Protein AF-A0A8R1IQZ4-F1 (afdb_monomer_lite)

Sequence (170 aa):
MNMRMVILDELLSREMDSSSDGSSARVNSLKQVIKRNKQEMADDAPSSLDLMRRIFQAEMSREIHQIMERHTRTTLMPAIENLRRNGHVVDEVVLNGLYCNILEAAKKPYLKEPEPVLPVNGNGFIDINSQEAENNLKRGYESDESDVSVISHSSDAKRRRGRPRKDEEA

Foldseek 3Di:
DPVVLVVLVVVLVVVCVVDPVCDDPVNVVSVVVSVVCVVPDDPDPVRVVVVVCVVCVVVVVVVLVVVLVVCCVPPVVVVVVVCVVVVHDDDPVNSVVVSVVVVVVVCVVVPDDPDPPDPPDPPPDDPPPPPPPPVPPDDDDDDDDDDDDDDDDDDDDDDDDDDDDDDDDD

Secondary structure (DSSP, 8-state):
--HHHHHHHHHHHHHHHT-TTS--HHHHHHHHHHHHHHHHS-SSHHHHHHHHHHHHHHHHHHHHHHHHHHHIIIIIHHHHHHHHHTT----HHHHHHHHHHHHHHTTGGGSPPPP------TT----TTSSSSSS-SS-------------------------PPPPPP-

Radius of gyration: 33.27 Å; chains: 1; bounding box: 64×72×80 Å

InterPro domains:
  IPR026064 Terminal deoxynucleotidyltransferase-interacting factor 1 [PTHR23399] (8-168)
  IPR041384 DNTTIP1, dimerisation domain [PF18192] (47-111)

Organism: Caenorhabditis japonica (NCBI:txid281687)

Structure (mmCIF, N/CA/C/O backbone):
data_AF-A0A8R1IQZ4-F1
#
_entry.id   AF-A0A8R1IQZ4-F1
#
loop_
_atom_site.group_PDB
_atom_site.id
_atom_site.type_symbol
_atom_site.label_atom_id
_atom_site.label_alt_id
_atom_site.label_comp_id
_atom_site.label_asym_id
_atom_site.label_entity_id
_atom_site.label_seq_id
_atom_site.pdbx_PDB_ins_code
_atom_site.Cartn_x
_atom_site.Cartn_y
_atom_site.Cartn_z
_atom_site.occupancy
_atom_site.B_iso_or_equiv
_atom_site.auth_seq_id
_atom_site.auth_comp_id
_atom_site.auth_asym_id
_atom_site.auth_atom_id
_atom_site.pdbx_PDB_model_num
ATOM 1 N N . MET A 1 1 ? 6.114 -2.560 -26.899 1.00 61.28 1 MET A N 1
ATOM 2 C CA . MET A 1 1 ? 7.221 -3.095 -27.724 1.00 61.28 1 MET A CA 1
ATOM 3 C C . MET A 1 1 ? 8.434 -2.197 -27.524 1.00 61.28 1 MET A C 1
ATOM 5 O O . MET A 1 1 ? 8.296 -0.985 -27.638 1.00 61.28 1 MET A O 1
ATOM 9 N N . ASN A 1 2 ? 9.583 -2.751 -27.135 1.00 75.62 2 ASN A N 1
ATOM 10 C CA . ASN A 1 2 ? 10.784 -1.967 -26.840 1.00 75.62 2 ASN A CA 1
ATOM 11 C C . ASN A 1 2 ? 11.520 -1.626 -28.148 1.00 75.62 2 ASN A C 1
ATOM 13 O O . ASN A 1 2 ? 12.293 -2.439 -28.649 1.00 75.62 2 ASN A O 1
ATOM 17 N N . MET A 1 3 ? 11.267 -0.436 -28.706 1.00 81.75 3 MET A N 1
ATOM 18 C CA . MET A 1 3 ? 11.807 -0.008 -30.009 1.00 81.75 3 MET A CA 1
ATOM 19 C C . MET A 1 3 ? 13.334 -0.088 -30.090 1.00 81.75 3 MET A C 1
ATOM 21 O O . MET A 1 3 ? 13.885 -0.397 -31.142 1.00 81.75 3 MET A O 1
ATOM 25 N N . ARG A 1 4 ? 14.034 0.118 -28.970 1.00 83.00 4 ARG A N 1
ATOM 26 C CA . ARG A 1 4 ? 15.491 -0.024 -28.910 1.00 83.00 4 ARG A CA 1
ATOM 27 C C . ARG A 1 4 ? 15.934 -1.457 -29.207 1.00 83.00 4 ARG A C 1
ATOM 29 O O . ARG A 1 4 ? 16.914 -1.647 -29.917 1.00 83.00 4 ARG A O 1
ATOM 36 N N . MET A 1 5 ? 15.218 -2.449 -28.678 1.00 87.25 5 MET A N 1
ATOM 37 C CA . MET A 1 5 ? 15.515 -3.860 -28.938 1.00 87.25 5 MET A CA 1
ATOM 38 C C . MET A 1 5 ? 15.227 -4.239 -30.385 1.00 87.25 5 MET A C 1
ATOM 40 O O . MET A 1 5 ? 16.037 -4.933 -30.984 1.00 87.25 5 MET A O 1
ATOM 44 N N . VAL A 1 6 ? 14.144 -3.706 -30.959 1.00 87.81 6 VAL A N 1
ATOM 45 C CA . VAL A 1 6 ? 13.811 -3.898 -32.380 1.00 87.81 6 VAL A CA 1
ATOM 46 C C . VAL A 1 6 ? 14.947 -3.397 -33.272 1.00 87.81 6 VAL A C 1
ATOM 48 O O . VAL A 1 6 ? 15.446 -4.143 -34.105 1.00 87.81 6 VAL A O 1
ATOM 51 N N . ILE A 1 7 ? 15.434 -2.176 -33.029 1.00 90.62 7 ILE A N 1
ATOM 52 C CA . ILE A 1 7 ? 16.540 -1.589 -33.799 1.00 90.62 7 ILE A CA 1
ATOM 53 C C . ILE A 1 7 ? 17.830 -2.411 -33.647 1.00 90.62 7 ILE A C 1
ATOM 55 O O . ILE A 1 7 ? 18.552 -2.620 -34.619 1.00 90.62 7 ILE A O 1
ATOM 59 N N . LEU A 1 8 ? 18.148 -2.883 -32.437 1.00 89.50 8 LEU A N 1
ATOM 60 C CA . LEU A 1 8 ? 19.353 -3.685 -32.210 1.00 89.50 8 LEU A CA 1
ATOM 61 C C . LEU A 1 8 ? 19.273 -5.058 -32.894 1.00 89.50 8 LEU A C 1
ATOM 63 O O . LEU A 1 8 ? 20.261 -5.486 -33.490 1.00 89.50 8 LEU A O 1
ATOM 67 N N . ASP A 1 9 ? 18.117 -5.723 -32.842 1.00 89.56 9 ASP A N 1
ATOM 68 C CA . ASP A 1 9 ? 17.895 -7.012 -33.504 1.00 89.56 9 ASP A CA 1
ATOM 69 C C . ASP A 1 9 ? 17.907 -6.863 -35.045 1.00 89.56 9 ASP A C 1
ATOM 71 O O . ASP A 1 9 ? 18.473 -7.711 -35.741 1.00 89.56 9 ASP A O 1
ATOM 75 N N . GLU A 1 10 ? 17.389 -5.756 -35.594 1.00 92.06 10 GLU A N 1
ATOM 76 C CA . GLU A 1 10 ? 17.494 -5.422 -37.026 1.00 92.06 10 GLU A CA 1
ATOM 77 C C . GLU A 1 10 ? 18.945 -5.179 -37.468 1.00 92.06 10 GLU A C 1
ATOM 79 O O . GLU A 1 10 ? 19.379 -5.689 -38.504 1.00 92.06 10 GLU A O 1
ATOM 84 N N . LEU A 1 11 ? 19.719 -4.423 -36.681 1.00 91.12 11 LEU A N 1
ATOM 85 C CA . LEU A 1 11 ? 21.140 -4.180 -36.953 1.00 91.12 11 LEU A CA 1
ATOM 86 C C . LEU A 1 11 ? 21.959 -5.471 -36.881 1.00 91.12 11 LEU A C 1
ATOM 88 O O . LEU A 1 11 ? 22.841 -5.679 -37.712 1.00 91.12 11 LEU A O 1
ATOM 92 N N . LEU A 1 12 ? 21.659 -6.346 -35.917 1.00 90.69 12 LEU A N 1
ATOM 93 C CA . LEU A 1 12 ? 22.302 -7.652 -35.808 1.00 90.69 12 LEU A CA 1
ATOM 94 C C . LEU A 1 12 ? 21.981 -8.534 -37.020 1.00 90.69 12 LEU A C 1
ATOM 96 O O . LEU A 1 12 ? 22.889 -9.165 -37.554 1.00 90.69 12 LEU A O 1
ATOM 100 N N . SER A 1 13 ? 20.721 -8.557 -37.460 1.00 89.25 13 SER A N 1
ATOM 101 C CA . SER A 1 13 ? 20.289 -9.339 -38.626 1.00 89.25 13 SER A CA 1
ATOM 102 C C . SER A 1 13 ? 21.018 -8.885 -39.893 1.00 89.25 13 SER A C 1
ATOM 104 O O . SER A 1 13 ? 21.671 -9.693 -40.547 1.00 89.25 13 SER A O 1
ATOM 106 N N . ARG A 1 14 ? 21.041 -7.570 -40.152 1.00 89.06 14 ARG A N 1
ATOM 107 C CA . ARG A 1 14 ? 21.775 -6.983 -41.286 1.00 89.06 14 ARG A CA 1
ATOM 108 C C . ARG A 1 14 ? 23.265 -7.321 -41.281 1.00 89.06 14 ARG A C 1
ATOM 110 O O . ARG A 1 14 ? 23.829 -7.604 -42.330 1.00 89.06 14 ARG A O 1
ATOM 117 N N . GLU A 1 15 ? 23.906 -7.268 -40.116 1.00 86.75 15 GLU A N 1
ATOM 118 C CA . GLU A 1 15 ? 25.346 -7.514 -40.001 1.00 86.75 15 GLU A CA 1
ATOM 119 C C . GLU A 1 15 ? 25.703 -9.007 -40.140 1.00 86.75 15 GLU A C 1
ATOM 121 O O . GLU A 1 15 ? 26.793 -9.348 -40.608 1.00 86.75 15 GLU A O 1
ATOM 126 N N . MET A 1 16 ? 24.794 -9.909 -39.748 1.00 85.25 16 MET A N 1
ATOM 127 C CA . MET A 1 16 ? 24.940 -11.347 -39.990 1.00 85.25 16 MET A CA 1
ATOM 128 C C . MET A 1 16 ? 24.781 -11.682 -41.475 1.00 85.25 16 MET A C 1
ATOM 130 O O . MET A 1 16 ? 25.590 -12.448 -41.989 1.00 85.25 16 MET A O 1
ATOM 134 N N . ASP A 1 17 ? 23.831 -11.053 -42.171 1.00 83.50 17 ASP A N 1
ATOM 135 C CA . ASP A 1 17 ? 23.630 -11.244 -43.615 1.00 83.50 17 ASP A CA 1
ATOM 136 C C . ASP A 1 17 ? 24.831 -10.749 -44.442 1.00 83.50 17 ASP A C 1
ATOM 138 O O . ASP A 1 17 ? 25.144 -11.304 -45.495 1.00 83.50 17 ASP A O 1
ATOM 142 N N . SER A 1 18 ? 25.543 -9.723 -43.960 1.00 78.62 18 SER A N 1
ATOM 143 C CA . SER A 1 18 ? 26.754 -9.202 -44.607 1.00 78.62 18 SER A CA 1
ATOM 144 C C . SER A 1 18 ? 28.045 -9.950 -44.249 1.00 78.62 18 SER A C 1
ATOM 146 O O . SER A 1 18 ? 29.085 -9.682 -44.850 1.00 78.62 18 SER A O 1
ATOM 148 N N . SER A 1 19 ? 28.021 -10.858 -43.267 1.00 73.94 19 SER A N 1
ATOM 149 C CA . SER A 1 19 ? 29.211 -11.567 -42.772 1.00 73.94 19 SER A CA 1
ATOM 150 C C . SER A 1 19 ? 29.166 -13.046 -43.172 1.00 73.94 19 SER A C 1
ATOM 152 O O . SER A 1 19 ? 28.420 -13.806 -42.564 1.00 73.94 19 SER A O 1
ATOM 154 N N . SER A 1 20 ? 30.001 -13.496 -44.122 1.00 65.62 20 SER A N 1
ATOM 155 C CA . SER A 1 20 ? 29.927 -14.880 -44.646 1.00 65.62 20 SER A CA 1
ATOM 156 C C . SER A 1 20 ? 30.152 -15.980 -43.601 1.00 65.62 20 SER A C 1
ATOM 158 O O . SER A 1 20 ? 29.632 -17.077 -43.769 1.00 65.62 20 SER A O 1
ATOM 160 N N . ASP A 1 21 ? 30.878 -15.680 -42.517 1.00 65.81 21 ASP A N 1
ATOM 161 C CA . ASP A 1 21 ? 31.207 -16.644 -41.454 1.00 65.81 21 ASP A CA 1
ATOM 162 C C . ASP A 1 21 ? 30.453 -16.390 -40.135 1.00 65.81 21 ASP A C 1
ATOM 164 O O . ASP A 1 21 ? 30.723 -17.040 -39.124 1.00 65.81 21 ASP A O 1
ATOM 168 N N . GLY A 1 22 ? 29.548 -15.401 -40.075 1.00 61.78 22 GLY A N 1
ATOM 169 C CA . GLY A 1 22 ? 28.787 -15.069 -38.856 1.00 61.78 22 GLY A CA 1
ATOM 170 C C . GLY A 1 22 ? 29.630 -14.649 -37.632 1.00 61.78 22 GLY A C 1
ATOM 171 O O . GLY A 1 22 ? 29.082 -14.412 -36.552 1.00 61.78 22 GLY A O 1
ATOM 172 N N . SER A 1 23 ? 30.953 -14.530 -37.796 1.00 65.06 23 SER A N 1
ATOM 173 C CA . SER A 1 23 ? 31.951 -14.277 -36.750 1.00 65.06 23 SER A CA 1
ATOM 174 C C . SER A 1 23 ? 32.689 -12.951 -36.977 1.00 65.06 23 SER A C 1
ATOM 176 O O . SER A 1 23 ? 33.913 -12.861 -36.884 1.00 65.06 23 SER A O 1
ATOM 178 N N . SER A 1 24 ? 31.936 -11.891 -37.273 1.00 82.81 24 SER A N 1
ATOM 179 C CA . SER A 1 24 ? 32.463 -10.524 -37.254 1.00 82.81 24 SER A CA 1
ATOM 180 C C . SER A 1 24 ? 32.557 -10.020 -35.810 1.00 82.81 24 SER A C 1
ATOM 182 O O . SER A 1 24 ? 31.650 -10.230 -34.997 1.00 82.81 24 SER A O 1
ATOM 184 N N . ALA A 1 25 ? 33.630 -9.291 -35.485 1.00 85.25 25 ALA A N 1
ATOM 185 C CA . ALA A 1 25 ? 33.765 -8.596 -34.201 1.00 85.25 25 ALA A CA 1
ATOM 186 C C . ALA A 1 25 ? 32.549 -7.693 -33.910 1.00 85.25 25 ALA A C 1
ATOM 188 O O . ALA A 1 25 ? 32.134 -7.543 -32.760 1.00 85.25 25 ALA A O 1
ATOM 189 N N . ARG A 1 26 ? 31.925 -7.152 -34.965 1.00 84.94 26 ARG A N 1
ATOM 190 C CA . ARG A 1 26 ? 30.720 -6.325 -34.885 1.00 84.94 26 ARG A CA 1
ATOM 191 C C . ARG A 1 26 ? 29.476 -7.132 -34.515 1.00 84.94 26 ARG A C 1
ATOM 193 O O . ARG A 1 26 ? 28.734 -6.706 -33.635 1.00 84.94 26 ARG A O 1
ATOM 200 N N . VAL A 1 27 ? 29.303 -8.323 -35.095 1.00 89.12 27 VAL A N 1
ATOM 201 C CA . VAL A 1 27 ? 28.230 -9.273 -34.735 1.00 89.12 27 VAL A CA 1
ATOM 202 C C . VAL A 1 27 ? 28.357 -9.692 -33.270 1.00 89.12 27 VAL A C 1
ATOM 204 O O . VAL A 1 27 ? 27.371 -9.681 -32.535 1.00 89.12 27 VAL A O 1
ATOM 207 N N . ASN A 1 28 ? 29.570 -10.009 -32.812 1.00 89.19 28 ASN A N 1
ATOM 208 C CA . ASN A 1 28 ? 29.807 -10.401 -31.420 1.00 89.19 28 ASN A CA 1
ATOM 209 C C . ASN A 1 28 ? 29.554 -9.247 -30.437 1.00 89.19 28 ASN A C 1
ATOM 211 O O . ASN A 1 28 ? 28.916 -9.454 -29.404 1.00 89.19 28 ASN A O 1
ATOM 215 N N . SER A 1 29 ? 29.969 -8.026 -30.789 1.00 89.38 29 SER A N 1
ATOM 216 C CA . SER A 1 29 ? 29.668 -6.815 -30.015 1.00 89.38 29 SER A CA 1
ATOM 217 C C . SER A 1 29 ? 28.157 -6.557 -29.923 1.00 89.38 29 SER A C 1
ATOM 219 O O . SER A 1 29 ? 27.624 -6.382 -28.827 1.00 89.38 29 SER A O 1
ATOM 221 N N . LEU A 1 30 ? 27.430 -6.640 -31.044 1.00 90.81 30 LEU A N 1
ATOM 222 C CA . LEU A 1 30 ? 25.972 -6.478 -31.075 1.00 90.81 30 LEU A CA 1
ATOM 223 C C . LEU A 1 30 ? 25.255 -7.548 -30.242 1.00 90.81 30 LEU A C 1
ATOM 225 O O . LEU A 1 30 ? 24.401 -7.204 -29.426 1.00 90.81 30 LEU A O 1
ATOM 229 N N . LYS A 1 31 ? 25.648 -8.826 -30.357 1.00 89.50 31 LYS A N 1
ATOM 230 C CA . LYS A 1 31 ? 25.121 -9.918 -29.516 1.00 89.50 31 LYS A CA 1
ATOM 231 C C . LYS A 1 31 ? 25.321 -9.632 -28.028 1.00 89.50 31 LYS A C 1
ATOM 233 O O . LYS A 1 31 ? 24.407 -9.851 -27.233 1.00 89.50 31 LYS A O 1
ATOM 238 N N . GLN A 1 32 ? 26.492 -9.124 -27.642 1.00 90.25 32 GLN A N 1
ATOM 239 C CA . GLN A 1 32 ? 26.786 -8.778 -26.253 1.00 90.25 32 GLN A CA 1
ATOM 240 C C . GLN A 1 32 ? 25.941 -7.593 -25.763 1.00 90.25 32 GLN A C 1
ATOM 242 O O . GLN A 1 32 ? 25.384 -7.659 -24.667 1.00 90.25 32 GLN A O 1
ATOM 247 N N . VAL A 1 33 ? 25.793 -6.540 -26.574 1.00 89.62 33 VAL A N 1
ATOM 248 C CA . VAL A 1 33 ? 24.956 -5.372 -26.254 1.00 89.62 33 VAL A CA 1
ATOM 249 C C . VAL A 1 33 ? 23.487 -5.771 -26.119 1.00 89.62 33 VAL A C 1
ATOM 251 O O . VAL A 1 33 ? 22.846 -5.387 -25.143 1.00 89.62 33 VAL A O 1
ATOM 254 N N . ILE A 1 34 ? 22.960 -6.582 -27.037 1.00 86.81 34 ILE A N 1
ATOM 255 C CA . ILE A 1 34 ? 21.591 -7.118 -26.990 1.00 86.81 34 ILE A CA 1
ATOM 256 C C . ILE A 1 34 ? 21.387 -7.958 -25.733 1.00 86.81 34 ILE A C 1
ATOM 258 O O . ILE A 1 34 ? 20.425 -7.737 -25.002 1.00 86.81 34 ILE A O 1
ATOM 262 N N . LYS A 1 35 ? 22.310 -8.884 -25.438 1.00 86.50 35 LYS A N 1
ATOM 263 C CA . LYS A 1 35 ? 22.248 -9.721 -24.233 1.00 86.50 35 LYS A CA 1
ATOM 264 C C . LYS A 1 35 ? 22.224 -8.870 -22.964 1.00 86.50 35 LYS A C 1
ATOM 266 O O . LYS A 1 35 ? 21.406 -9.121 -22.087 1.00 86.50 35 LYS A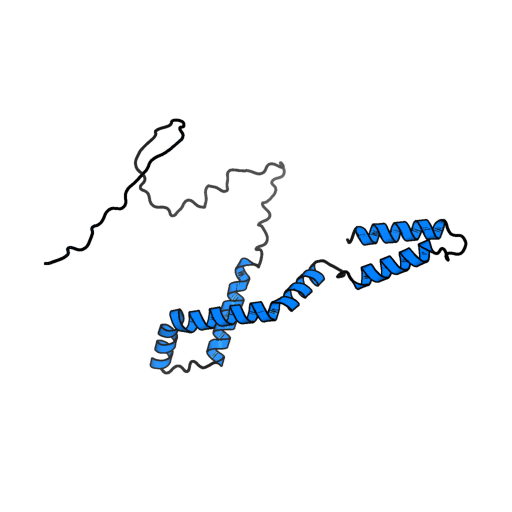 O 1
ATOM 271 N N . ARG A 1 36 ? 23.080 -7.848 -22.889 1.00 85.75 36 ARG A N 1
ATOM 272 C CA . ARG A 1 36 ? 23.135 -6.927 -21.751 1.00 85.75 36 ARG A CA 1
ATOM 273 C C . ARG A 1 36 ? 21.842 -6.122 -21.608 1.00 85.75 36 ARG A C 1
ATOM 275 O O . ARG A 1 36 ? 21.289 -6.064 -20.521 1.00 85.75 36 ARG A O 1
ATOM 282 N N . ASN A 1 37 ? 21.314 -5.576 -22.703 1.00 82.56 37 ASN A N 1
ATOM 283 C CA . ASN A 1 37 ? 20.057 -4.820 -22.678 1.00 82.56 37 ASN A CA 1
ATOM 284 C C . ASN A 1 37 ? 18.858 -5.700 -22.295 1.00 82.56 37 ASN A C 1
ATOM 286 O O . ASN A 1 37 ? 18.005 -5.245 -21.545 1.00 82.56 37 ASN A O 1
ATOM 290 N N . LYS A 1 38 ? 18.820 -6.967 -22.731 1.00 79.19 38 LYS A N 1
ATOM 291 C CA . LYS A 1 38 ? 17.799 -7.938 -22.293 1.00 79.19 38 LYS A CA 1
ATOM 292 C C . LYS A 1 38 ? 17.893 -8.278 -20.801 1.00 79.19 38 LYS A C 1
ATOM 294 O O . LYS A 1 38 ? 16.893 -8.649 -20.215 1.00 79.19 38 LYS A O 1
ATOM 299 N N . GLN A 1 39 ? 19.077 -8.186 -20.196 1.00 72.94 39 GLN A N 1
ATOM 300 C CA . GLN A 1 39 ? 19.276 -8.465 -18.768 1.00 72.94 39 GLN A CA 1
ATOM 301 C C . GLN A 1 39 ? 19.042 -7.240 -17.875 1.00 72.94 39 GLN A C 1
ATOM 303 O O . GLN A 1 39 ? 18.653 -7.393 -16.723 1.00 72.94 39 GLN A O 1
ATOM 308 N N . GLU A 1 40 ? 19.311 -6.036 -18.383 1.00 69.75 40 GLU A N 1
ATOM 309 C CA . GLU A 1 40 ? 19.215 -4.786 -17.616 1.00 69.75 40 GLU A CA 1
ATOM 310 C C . GLU A 1 40 ? 17.840 -4.108 -17.725 1.00 69.75 40 GLU A C 1
ATOM 312 O O . GLU A 1 40 ? 17.518 -3.247 -16.907 1.00 69.75 40 GLU A O 1
ATOM 317 N N . MET A 1 41 ? 17.023 -4.467 -18.718 1.00 68.69 41 MET A N 1
ATOM 318 C CA . MET A 1 41 ? 15.689 -3.896 -18.910 1.00 68.69 41 MET A CA 1
ATOM 319 C C . MET A 1 41 ? 14.611 -4.856 -18.404 1.00 68.69 41 MET A C 1
ATOM 321 O O . MET A 1 41 ? 14.661 -6.047 -18.682 1.00 68.69 41 MET A O 1
ATOM 325 N N . ALA A 1 42 ? 13.611 -4.328 -17.692 1.00 70.25 42 ALA A N 1
ATOM 326 C CA . ALA A 1 42 ? 12.394 -5.079 -17.398 1.00 70.25 42 ALA A CA 1
ATOM 327 C C . ALA A 1 42 ? 11.655 -5.419 -18.708 1.00 70.25 42 ALA A C 1
ATOM 329 O O . ALA A 1 42 ? 11.582 -4.579 -19.610 1.00 70.25 42 ALA A O 1
ATOM 330 N N . ASP A 1 43 ? 11.109 -6.634 -18.793 1.00 73.19 43 ASP A N 1
ATOM 331 C CA . ASP A 1 43 ? 10.504 -7.183 -20.017 1.00 73.19 43 ASP A CA 1
ATOM 332 C C . ASP A 1 43 ? 9.284 -6.381 -20.501 1.00 73.19 43 ASP A C 1
ATOM 334 O O . ASP A 1 43 ? 9.034 -6.264 -21.705 1.00 73.19 43 ASP A O 1
ATOM 338 N N . ASP A 1 44 ? 8.550 -5.768 -19.569 1.00 80.38 44 ASP A N 1
ATOM 339 C CA . ASP A 1 44 ? 7.429 -4.883 -19.853 1.00 80.38 44 ASP A CA 1
ATOM 340 C C . ASP A 1 44 ? 7.264 -3.760 -18.808 1.00 80.38 44 ASP A C 1
ATOM 342 O O . ASP A 1 44 ? 7.877 -3.744 -17.733 1.00 80.38 44 ASP A O 1
ATOM 346 N N . ALA A 1 45 ? 6.439 -2.767 -19.158 1.00 85.06 45 ALA A N 1
ATOM 347 C CA . ALA A 1 45 ? 6.163 -1.630 -18.284 1.00 85.06 45 ALA A CA 1
ATOM 348 C C . ALA A 1 45 ? 5.507 -2.051 -16.950 1.00 85.06 45 ALA A C 1
ATOM 350 O O . ALA A 1 45 ? 5.981 -1.580 -15.916 1.00 85.06 45 ALA A O 1
ATOM 351 N N . PRO A 1 46 ? 4.495 -2.946 -16.909 1.00 89.56 46 PRO A N 1
ATOM 352 C CA . PRO A 1 46 ? 3.921 -3.419 -15.647 1.00 89.56 46 PRO A CA 1
ATOM 353 C C . PRO A 1 46 ? 4.950 -4.031 -14.691 1.00 89.56 46 PRO A C 1
ATOM 355 O O . PRO A 1 46 ? 4.951 -3.694 -13.508 1.00 89.56 46 PRO A O 1
ATOM 358 N N . SER A 1 47 ? 5.862 -4.865 -15.193 1.00 86.81 47 SER A N 1
ATOM 359 C CA . SER A 1 47 ? 6.904 -5.503 -14.381 1.00 86.81 47 SER A CA 1
ATOM 360 C C . SER A 1 47 ? 7.905 -4.485 -13.843 1.00 86.81 47 SER A C 1
ATOM 362 O O . SER A 1 47 ? 8.314 -4.565 -12.685 1.00 86.81 47 SER A O 1
ATOM 364 N N . SER A 1 48 ? 8.267 -3.484 -14.653 1.00 88.56 48 SER A N 1
ATOM 365 C CA . SER A 1 48 ? 9.125 -2.379 -14.212 1.00 88.56 48 SER A CA 1
ATOM 366 C C . SER A 1 48 ? 8.471 -1.545 -13.102 1.00 88.56 48 SER A C 1
ATOM 368 O O . SER A 1 48 ? 9.108 -1.236 -12.092 1.00 88.56 48 SER A O 1
ATOM 370 N N . LEU A 1 49 ? 7.183 -1.220 -13.255 1.00 92.62 49 LEU A N 1
ATOM 371 C CA . LEU A 1 49 ? 6.421 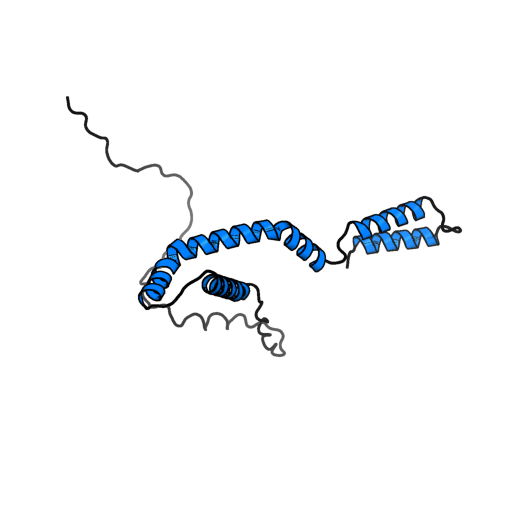-0.464 -12.260 1.00 92.62 49 LEU A CA 1
ATOM 372 C C . LEU A 1 49 ? 6.210 -1.268 -10.967 1.00 92.62 49 LEU A C 1
ATOM 374 O O . LEU A 1 49 ? 6.343 -0.709 -9.880 1.00 92.62 49 LEU A O 1
ATOM 378 N N . ASP A 1 50 ? 5.932 -2.574 -11.052 1.00 92.12 50 ASP A N 1
ATOM 379 C CA . ASP A 1 50 ? 5.805 -3.427 -9.864 1.00 92.12 50 ASP A CA 1
ATOM 380 C C . ASP A 1 50 ? 7.144 -3.581 -9.128 1.00 92.12 50 ASP A C 1
ATOM 382 O O . ASP A 1 50 ? 7.168 -3.579 -7.897 1.00 92.12 50 ASP A O 1
ATOM 386 N N . LEU A 1 51 ? 8.272 -3.632 -9.846 1.00 90.06 51 LEU A N 1
ATOM 387 C CA . LEU A 1 51 ? 9.593 -3.593 -9.217 1.00 90.06 51 LEU A CA 1
ATOM 388 C C . LEU A 1 51 ? 9.792 -2.294 -8.423 1.00 90.06 51 LEU A C 1
ATOM 390 O O . LEU A 1 51 ? 10.195 -2.353 -7.260 1.00 90.06 51 LEU A O 1
ATOM 394 N N . MET A 1 52 ? 9.455 -1.135 -9.002 1.00 93.44 52 MET A N 1
ATOM 395 C CA . MET A 1 52 ? 9.490 0.137 -8.269 1.00 93.44 52 MET A CA 1
ATOM 396 C C . MET A 1 52 ? 8.567 0.113 -7.048 1.00 93.44 52 MET A C 1
ATOM 398 O O . MET A 1 52 ? 8.998 0.486 -5.956 1.00 93.44 52 MET A O 1
ATOM 402 N N . ARG A 1 53 ? 7.334 -0.397 -7.189 1.00 95.75 53 ARG A N 1
ATOM 403 C CA . ARG A 1 53 ? 6.410 -0.565 -6.057 1.00 95.75 53 ARG A CA 1
ATOM 404 C C . ARG A 1 53 ? 7.061 -1.376 -4.936 1.00 95.75 53 ARG A C 1
ATOM 406 O O . ARG A 1 53 ? 6.988 -0.957 -3.788 1.00 95.75 53 ARG A O 1
ATOM 413 N N . ARG A 1 54 ? 7.716 -2.504 -5.245 1.00 95.38 54 ARG A N 1
ATOM 414 C CA . ARG A 1 54 ? 8.398 -3.355 -4.248 1.00 95.38 54 ARG A CA 1
ATOM 415 C C . ARG A 1 54 ? 9.538 -2.627 -3.535 1.00 95.38 54 ARG A C 1
ATOM 417 O O . ARG A 1 54 ? 9.649 -2.770 -2.321 1.00 95.38 54 ARG A O 1
ATOM 424 N N . ILE A 1 55 ? 10.345 -1.846 -4.259 1.00 95.69 55 ILE A N 1
ATOM 425 C CA . ILE A 1 55 ? 11.471 -1.078 -3.692 1.00 95.69 55 ILE A CA 1
ATOM 426 C C . ILE A 1 55 ? 10.974 -0.069 -2.649 1.00 95.69 55 ILE A C 1
ATOM 428 O O . ILE A 1 55 ? 11.513 -0.011 -1.545 1.00 95.69 55 ILE A O 1
ATOM 432 N N . PHE A 1 56 ? 9.912 0.676 -2.962 1.00 96.81 56 PHE A N 1
ATOM 433 C CA . PHE A 1 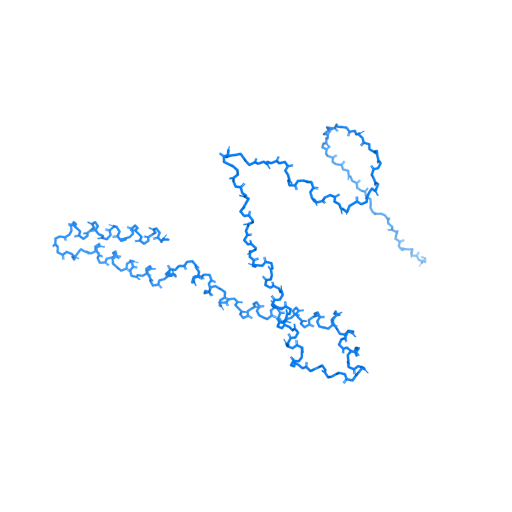56 ? 9.368 1.707 -2.070 1.00 96.81 56 PHE A CA 1
ATOM 434 C C . PHE A 1 56 ? 8.309 1.184 -1.083 1.00 96.81 56 PHE A C 1
ATOM 436 O O . PHE A 1 56 ? 7.858 1.923 -0.207 1.00 96.81 56 PHE A O 1
ATOM 443 N N . GLN A 1 57 ? 7.913 -0.093 -1.176 1.00 97.69 57 GLN A N 1
ATOM 444 C CA . GLN A 1 57 ? 6.817 -0.667 -0.387 1.00 97.69 57 GLN A CA 1
ATOM 445 C C . GLN A 1 57 ? 7.021 -0.490 1.119 1.00 97.69 57 GLN A C 1
ATOM 447 O O . GLN A 1 57 ? 6.082 -0.134 1.824 1.00 97.69 57 GLN A O 1
ATOM 452 N N . ALA A 1 58 ? 8.236 -0.730 1.617 1.00 97.12 58 ALA A N 1
ATOM 453 C CA . ALA A 1 58 ? 8.525 -0.662 3.048 1.00 97.12 58 ALA A CA 1
ATOM 454 C C . ALA A 1 58 ? 8.387 0.763 3.609 1.00 97.12 58 ALA A C 1
ATOM 456 O O . ALA A 1 58 ? 7.960 0.938 4.747 1.00 97.12 58 ALA A O 1
ATOM 457 N N . GLU A 1 59 ? 8.748 1.775 2.820 1.00 98.12 59 GLU A N 1
ATOM 458 C CA . GLU A 1 59 ? 8.610 3.183 3.189 1.00 98.12 59 GLU A CA 1
ATOM 459 C C . GLU A 1 59 ? 7.144 3.609 3.188 1.00 98.12 59 GLU A C 1
ATOM 461 O O . GLU A 1 59 ? 6.641 4.041 4.225 1.00 98.12 59 GLU A O 1
ATOM 466 N N . MET A 1 60 ? 6.426 3.338 2.093 1.00 98.06 60 MET A N 1
ATOM 467 C CA . MET A 1 60 ? 4.990 3.619 1.994 1.00 98.06 60 MET A CA 1
ATOM 468 C C . MET A 1 60 ? 4.193 2.928 3.109 1.00 98.06 60 MET A C 1
ATOM 470 O O . MET A 1 60 ? 3.334 3.544 3.735 1.00 98.06 60 MET A O 1
ATOM 474 N N . SER A 1 61 ? 4.491 1.660 3.414 1.00 97.94 61 SER A N 1
ATOM 475 C CA . SER A 1 61 ? 3.823 0.927 4.494 1.00 97.94 61 SER A CA 1
ATOM 476 C C . SER A 1 61 ? 4.047 1.563 5.871 1.00 97.94 61 SER A C 1
ATOM 478 O O . SER A 1 61 ? 3.113 1.587 6.673 1.00 97.94 61 SER A O 1
ATOM 480 N N . ARG A 1 62 ? 5.239 2.113 6.152 1.00 98.44 62 ARG A N 1
ATOM 481 C CA . ARG A 1 62 ? 5.503 2.830 7.412 1.00 98.44 62 ARG A CA 1
ATOM 482 C C . ARG A 1 62 ? 4.702 4.124 7.507 1.00 98.44 62 ARG A C 1
ATOM 484 O O . ARG A 1 62 ? 4.100 4.379 8.546 1.00 98.44 62 ARG A O 1
ATOM 491 N N . GLU A 1 63 ? 4.670 4.918 6.443 1.00 98.44 63 GLU A N 1
ATOM 492 C CA . GLU A 1 63 ? 3.909 6.173 6.426 1.00 98.44 63 GLU A CA 1
ATOM 493 C C . GLU A 1 63 ? 2.408 5.930 6.589 1.00 98.44 63 GLU A C 1
ATOM 495 O O . GLU A 1 63 ? 1.756 6.572 7.414 1.00 98.44 63 GLU A O 1
ATOM 500 N N . ILE A 1 64 ? 1.865 4.949 5.860 1.00 98.38 64 ILE A N 1
ATOM 501 C CA . ILE A 1 64 ? 0.463 4.539 5.981 1.00 98.38 64 ILE A CA 1
ATOM 502 C C . ILE A 1 64 ? 0.153 4.127 7.424 1.00 98.38 64 ILE A C 1
ATOM 504 O O . ILE A 1 64 ? -0.859 4.558 7.976 1.00 98.38 64 ILE A O 1
ATOM 508 N N . HIS A 1 65 ? 1.026 3.342 8.060 1.00 97.56 65 HIS A N 1
ATOM 509 C CA . HIS A 1 65 ? 0.834 2.926 9.448 1.00 97.56 65 HIS A CA 1
ATOM 510 C C . HIS A 1 65 ? 0.789 4.124 10.410 1.00 97.56 65 HIS A C 1
ATOM 512 O O . HIS A 1 65 ? -0.154 4.245 11.189 1.00 97.56 65 HIS A O 1
ATOM 518 N N . GLN A 1 66 ? 1.729 5.068 10.292 1.00 98.31 66 GLN A N 1
ATOM 519 C CA . GLN A 1 66 ? 1.744 6.286 11.115 1.00 98.31 66 GLN A CA 1
ATOM 520 C C . GLN A 1 66 ? 0.484 7.144 10.924 1.00 98.31 66 GLN A C 1
ATOM 522 O O . GLN A 1 66 ? -0.024 7.746 11.874 1.00 98.31 66 GLN A O 1
ATOM 527 N N . ILE A 1 67 ? -0.039 7.216 9.696 1.00 98.25 67 ILE A N 1
ATOM 528 C CA . ILE A 1 67 ? -1.303 7.898 9.400 1.00 98.25 67 ILE A CA 1
ATOM 529 C C . ILE A 1 67 ? -2.462 7.213 10.132 1.00 98.25 67 ILE A C 1
ATOM 531 O O . ILE A 1 67 ? -3.246 7.906 10.788 1.00 98.25 67 ILE A O 1
ATOM 535 N N . MET A 1 68 ? -2.551 5.881 10.065 1.00 98.00 68 MET A N 1
ATOM 536 C CA . MET A 1 68 ? -3.591 5.119 10.763 1.00 98.00 68 MET A CA 1
ATOM 537 C C . MET A 1 68 ? -3.517 5.328 12.275 1.00 98.00 68 MET A C 1
ATOM 539 O O . MET A 1 68 ? -4.512 5.729 12.872 1.00 98.00 68 MET A O 1
ATOM 543 N N . GLU A 1 69 ? -2.344 5.155 12.892 1.00 97.44 69 GLU A N 1
ATOM 544 C CA . GLU A 1 69 ? -2.159 5.348 14.339 1.00 97.44 69 GLU A CA 1
ATOM 545 C C . GLU A 1 69 ? -2.584 6.747 14.795 1.00 97.44 69 GLU A C 1
ATOM 547 O O . GLU A 1 69 ? -3.283 6.911 15.804 1.00 97.44 69 GLU A O 1
ATOM 552 N N . ARG A 1 70 ? -2.206 7.775 14.024 1.00 98.31 70 ARG A N 1
ATOM 553 C CA . ARG A 1 70 ? -2.596 9.156 14.303 1.00 98.31 70 ARG A CA 1
ATOM 554 C C . ARG A 1 70 ? -4.114 9.302 14.314 1.00 98.31 70 ARG A C 1
ATOM 556 O O . ARG A 1 70 ? -4.644 9.812 15.299 1.00 98.31 70 ARG A O 1
ATOM 563 N N . HIS A 1 71 ? -4.805 8.850 13.266 1.00 98.25 71 HIS A N 1
ATOM 564 C CA . HIS A 1 71 ? -6.266 8.955 13.179 1.00 98.25 71 HIS A CA 1
ATOM 565 C C . HIS A 1 71 ? -6.985 8.091 14.215 1.00 98.25 71 HIS A C 1
ATOM 567 O O . HIS A 1 71 ? -8.001 8.525 14.764 1.00 98.25 71 HIS A O 1
ATOM 573 N N . THR A 1 72 ? -6.435 6.931 14.571 1.00 97.62 72 THR A N 1
ATOM 574 C CA . THR A 1 72 ? -6.936 6.130 15.690 1.00 97.62 72 THR A CA 1
ATOM 575 C C . THR A 1 72 ? -6.924 6.942 16.978 1.00 97.62 72 THR A C 1
ATOM 577 O O . THR A 1 72 ? -7.945 7.032 17.659 1.00 97.62 72 THR A O 1
ATOM 580 N N . ARG A 1 73 ? -5.805 7.606 17.289 1.00 97.38 73 ARG A N 1
ATOM 581 C CA . ARG A 1 73 ? -5.660 8.392 18.520 1.00 97.38 73 ARG A CA 1
ATOM 582 C C . ARG A 1 73 ? -6.502 9.667 18.530 1.00 97.38 73 ARG A C 1
ATOM 584 O O . ARG A 1 73 ? -7.052 10.010 19.571 1.00 97.38 73 ARG A O 1
ATOM 591 N N . THR A 1 74 ? -6.563 10.396 17.418 1.00 97.44 74 THR A N 1
ATOM 592 C CA . THR A 1 74 ? -7.153 11.746 17.399 1.00 97.44 74 THR A CA 1
ATOM 593 C C . THR A 1 74 ? -8.602 11.782 16.935 1.00 97.44 74 THR A C 1
ATOM 595 O O . THR A 1 74 ? -9.339 12.670 17.353 1.00 97.44 74 THR A O 1
ATOM 598 N N . THR A 1 75 ? -9.021 10.851 16.080 1.00 97.69 75 THR A N 1
ATOM 599 C CA . THR A 1 75 ? -10.347 10.870 15.446 1.00 97.69 75 THR A CA 1
ATOM 600 C C . THR A 1 75 ? -11.231 9.729 15.942 1.00 97.69 75 THR A C 1
ATOM 602 O O . THR A 1 75 ? -12.396 9.956 16.250 1.00 97.69 75 THR A O 1
ATOM 605 N N . LEU A 1 76 ? -10.693 8.509 16.050 1.00 97.19 76 LEU A N 1
ATOM 606 C CA . LEU A 1 76 ? -11.494 7.312 16.347 1.00 97.19 76 LEU A CA 1
ATOM 607 C C . LEU A 1 76 ? -11.574 6.982 17.844 1.00 97.19 76 LEU A C 1
ATOM 609 O O . LEU A 1 76 ? -12.514 6.310 18.271 1.00 97.19 76 LEU A O 1
ATOM 613 N N . MET A 1 77 ? -10.631 7.478 18.650 1.00 97.81 77 MET A N 1
ATOM 614 C CA . MET A 1 77 ? -10.539 7.183 20.084 1.00 97.81 77 MET A CA 1
ATOM 615 C C . MET A 1 77 ? -11.847 7.414 20.860 1.00 97.81 77 MET A C 1
ATOM 617 O O . MET A 1 77 ? -12.207 6.537 21.644 1.00 97.81 77 MET A O 1
ATOM 621 N N . PRO A 1 78 ? -12.614 8.506 20.646 1.00 97.94 78 PRO A N 1
ATOM 622 C CA . PRO A 1 78 ? -13.876 8.700 21.364 1.00 97.94 78 PRO A CA 1
ATOM 623 C C . PRO A 1 78 ? -14.900 7.588 21.098 1.00 97.94 78 PRO A C 1
ATOM 625 O O . PRO A 1 78 ? -15.595 7.154 22.015 1.00 97.94 78 PRO A O 1
ATOM 628 N N . ALA A 1 79 ? -14.978 7.094 19.858 1.00 98.00 79 ALA A N 1
ATOM 629 C CA . ALA A 1 79 ? -15.876 6.002 19.493 1.00 98.00 79 ALA A CA 1
ATOM 630 C C . ALA A 1 79 ? -15.393 4.658 20.062 1.00 98.00 79 ALA A C 1
ATOM 632 O O . ALA A 1 79 ? -16.196 3.890 20.588 1.00 98.00 79 ALA A O 1
ATOM 633 N N . ILE A 1 80 ? -14.080 4.403 20.022 1.00 97.56 80 ILE A N 1
ATOM 634 C CA . ILE A 1 80 ? -13.461 3.208 20.618 1.00 97.56 80 ILE A CA 1
ATOM 635 C C . ILE A 1 80 ? -13.718 3.159 22.130 1.00 97.56 80 ILE A C 1
ATOM 637 O O . ILE A 1 80 ? -14.088 2.119 22.670 1.00 97.56 80 ILE A O 1
ATOM 641 N N . GLU A 1 81 ? -13.563 4.288 22.815 1.00 97.81 81 GLU A N 1
ATOM 642 C CA . GLU A 1 81 ? -13.811 4.391 24.250 1.00 97.81 81 GLU A CA 1
ATOM 643 C C . GLU A 1 81 ? -15.295 4.189 24.586 1.00 97.81 81 GLU A C 1
ATOM 645 O O . GLU A 1 81 ? -15.628 3.511 25.556 1.00 97.81 81 GLU A O 1
ATOM 650 N N . ASN A 1 82 ? -16.205 4.698 23.751 1.00 98.19 82 ASN A N 1
ATOM 651 C CA . ASN A 1 82 ? -17.634 4.431 23.899 1.00 98.19 82 ASN A CA 1
ATOM 652 C C . ASN A 1 82 ? -17.949 2.927 23.774 1.00 98.19 82 ASN A C 1
ATOM 654 O O . ASN A 1 82 ? -18.675 2.376 24.598 1.00 98.19 82 ASN A O 1
ATOM 658 N N . LEU A 1 83 ? -17.356 2.231 22.799 1.00 98.06 83 LEU A N 1
ATOM 659 C CA . LEU A 1 83 ? -17.503 0.776 22.670 1.00 98.06 83 LEU A CA 1
ATOM 660 C C . LEU A 1 83 ? -17.039 0.048 23.940 1.00 98.06 83 LEU A C 1
ATOM 662 O O . LEU A 1 83 ? -17.769 -0.793 24.466 1.00 98.06 83 LEU A O 1
ATOM 666 N N . ARG A 1 84 ? -15.875 0.425 24.479 1.00 97.31 84 ARG A N 1
ATOM 667 C CA . ARG A 1 84 ? -15.326 -0.158 25.714 1.00 97.31 84 ARG A CA 1
ATOM 668 C C . ARG A 1 84 ? -16.225 0.071 26.925 1.00 97.31 84 ARG A C 1
ATOM 670 O O . ARG A 1 84 ? -16.462 -0.860 27.689 1.00 97.31 84 ARG A O 1
ATOM 677 N N . ARG A 1 85 ? -16.786 1.275 27.074 1.00 98.12 85 ARG A N 1
ATOM 678 C CA . ARG A 1 85 ? -17.741 1.599 28.152 1.00 98.12 85 ARG A CA 1
ATOM 679 C C . ARG A 1 85 ? -19.026 0.781 28.081 1.00 98.12 85 ARG A C 1
ATOM 681 O O . ARG A 1 85 ? -19.607 0.493 29.120 1.00 98.12 85 ARG A O 1
ATOM 688 N N . ASN A 1 86 ? -19.434 0.372 26.881 1.00 98.00 86 ASN A N 1
ATOM 689 C CA . ASN A 1 86 ? -20.576 -0.518 26.667 1.00 98.00 86 ASN A CA 1
ATOM 690 C C . ASN A 1 86 ? -20.210 -2.013 26.753 1.00 98.00 86 ASN A C 1
ATOM 692 O O . ASN A 1 86 ? -21.022 -2.865 26.405 1.00 98.00 86 ASN A O 1
ATOM 696 N N . GLY A 1 87 ? -19.003 -2.351 27.219 1.00 97.44 87 GLY A N 1
ATOM 697 C CA . GLY A 1 87 ? -18.572 -3.733 27.441 1.00 97.44 87 GLY A CA 1
ATOM 698 C C . GLY A 1 87 ? -18.007 -4.440 26.208 1.00 97.44 87 GLY A C 1
ATOM 699 O O . GLY A 1 87 ? -17.732 -5.637 26.274 1.00 97.44 87 GLY A O 1
ATOM 700 N N . HIS A 1 88 ? -17.800 -3.738 25.089 1.00 97.94 88 HIS A N 1
ATOM 701 C CA . HIS A 1 88 ? -17.153 -4.326 23.918 1.00 97.94 88 HIS A CA 1
ATOM 702 C C . HIS A 1 88 ? -15.630 -4.350 24.079 1.00 97.94 88 HIS A C 1
ATOM 704 O O . HIS A 1 88 ? -15.000 -3.345 24.418 1.00 97.94 88 HIS A O 1
ATOM 710 N N . VAL A 1 89 ? -15.020 -5.491 23.763 1.00 96.19 89 VAL A N 1
ATOM 711 C CA . VAL A 1 89 ? -13.563 -5.621 23.699 1.00 96.19 89 VAL A CA 1
ATOM 712 C C . VAL A 1 89 ? -13.085 -5.098 22.347 1.00 96.19 89 VAL A C 1
ATOM 714 O O . VAL A 1 89 ? -13.474 -5.610 21.302 1.00 96.19 89 VAL A O 1
ATOM 717 N N . VAL A 1 90 ? -12.243 -4.065 22.377 1.00 96.75 90 VAL A N 1
ATOM 718 C CA . VAL A 1 90 ? -11.568 -3.522 21.189 1.00 96.75 90 VAL A CA 1
ATOM 719 C C . VAL A 1 90 ? -10.073 -3.751 21.360 1.00 96.75 90 VAL A C 1
ATOM 721 O O . VAL A 1 90 ? -9.378 -2.931 21.977 1.00 96.75 90 VAL A O 1
ATOM 724 N N . ASP A 1 91 ? -9.627 -4.909 20.880 1.00 96.44 91 ASP A N 1
ATOM 725 C CA . ASP A 1 91 ? -8.239 -5.359 20.882 1.00 96.44 91 ASP A CA 1
ATOM 726 C C . ASP A 1 91 ? -7.537 -5.053 19.545 1.00 96.44 91 ASP A C 1
ATOM 728 O O . ASP A 1 91 ? -8.093 -4.415 18.644 1.00 96.44 91 ASP A O 1
ATOM 732 N N . GLU A 1 92 ? -6.280 -5.481 19.429 1.00 96.06 92 GLU A N 1
ATOM 733 C CA . GLU A 1 92 ? -5.470 -5.259 18.231 1.00 96.06 92 GLU A CA 1
ATOM 734 C C . GLU A 1 92 ? -6.050 -5.964 16.996 1.00 96.06 92 GLU A C 1
ATOM 736 O O . GLU A 1 92 ? -5.973 -5.428 15.895 1.00 96.06 92 GLU A O 1
ATOM 741 N N . VAL A 1 93 ? -6.692 -7.125 17.161 1.00 97.75 93 VAL A N 1
ATOM 742 C CA . VAL A 1 93 ? -7.295 -7.872 16.048 1.00 97.75 93 VAL A CA 1
ATOM 743 C C . VAL A 1 93 ? -8.461 -7.086 15.451 1.00 97.75 93 VAL A C 1
ATOM 745 O O . VAL A 1 93 ? -8.534 -6.923 14.231 1.00 97.75 93 VAL A O 1
ATOM 748 N N . VAL A 1 94 ? -9.337 -6.540 16.299 1.00 97.31 94 VAL A N 1
ATOM 749 C CA . VAL A 1 94 ? -10.460 -5.697 15.863 1.00 97.31 94 VAL A CA 1
ATOM 750 C C . VAL A 1 94 ? -9.956 -4.420 15.181 1.00 97.31 94 VAL A C 1
ATOM 752 O O . VAL A 1 94 ? -10.471 -4.040 14.126 1.00 97.31 94 VAL A O 1
ATOM 755 N N . LEU A 1 95 ? -8.924 -3.776 15.738 1.00 97.06 95 LEU A N 1
ATOM 756 C CA . LEU A 1 95 ? -8.316 -2.582 15.138 1.00 97.06 95 LEU A CA 1
ATOM 757 C C . LEU A 1 95 ? -7.649 -2.883 13.791 1.00 97.06 95 LEU A C 1
ATOM 759 O O . LEU A 1 95 ? -7.848 -2.137 12.834 1.00 97.06 95 LEU A O 1
ATOM 763 N N . ASN A 1 96 ? -6.927 -3.996 13.679 1.00 97.31 96 ASN A N 1
ATOM 764 C CA . ASN A 1 96 ? -6.322 -4.431 12.422 1.00 97.31 96 ASN A CA 1
ATOM 765 C C . ASN A 1 96 ? -7.392 -4.713 11.359 1.00 97.31 96 ASN A C 1
ATOM 767 O O . ASN A 1 96 ? -7.231 -4.303 10.209 1.00 97.31 96 ASN A O 1
ATOM 771 N N . GLY A 1 97 ? -8.520 -5.319 11.744 1.00 98.00 97 GLY A N 1
ATOM 772 C CA . GLY A 1 97 ? -9.676 -5.490 10.860 1.00 98.00 97 GLY A CA 1
ATOM 773 C C . GLY A 1 97 ? -10.232 -4.157 10.347 1.00 98.00 97 GLY A C 1
ATOM 774 O O . GLY A 1 97 ? -10.490 -4.005 9.152 1.00 98.00 97 GLY A O 1
ATOM 775 N N . LEU A 1 98 ? -10.349 -3.154 11.223 1.00 97.00 98 LEU A N 1
ATOM 776 C CA . LEU A 1 98 ? -10.736 -1.798 10.828 1.00 97.00 98 LEU A CA 1
ATOM 777 C C . LEU A 1 98 ? -9.730 -1.183 9.842 1.00 97.00 98 LEU A C 1
ATOM 779 O O . LEU A 1 98 ? -10.144 -0.624 8.827 1.00 97.00 98 LEU A O 1
ATOM 783 N N . TYR A 1 99 ? -8.426 -1.310 10.097 1.00 98.00 99 TYR A N 1
ATOM 784 C CA . TYR A 1 99 ? -7.388 -0.794 9.199 1.00 98.00 99 TYR A CA 1
ATOM 785 C C . TYR A 1 99 ? -7.450 -1.439 7.814 1.00 98.00 99 TYR A C 1
ATOM 787 O O . TYR A 1 99 ? -7.396 -0.723 6.813 1.00 98.00 99 TYR A O 1
ATOM 795 N N . CYS A 1 100 ? -7.635 -2.759 7.737 1.00 98.25 100 CYS A N 1
ATOM 796 C CA . CYS A 1 100 ? -7.836 -3.455 6.467 1.00 98.25 100 CYS A CA 1
ATOM 797 C C . CYS A 1 100 ? -9.048 -2.907 5.704 1.00 98.25 100 CYS A C 1
ATOM 799 O O . CYS A 1 100 ? -8.930 -2.610 4.517 1.00 98.25 100 CYS A O 1
ATOM 801 N N . ASN A 1 101 ? -10.181 -2.695 6.380 1.00 98.25 101 ASN A N 1
ATOM 802 C CA . ASN A 1 101 ? -11.388 -2.154 5.749 1.00 98.25 101 ASN A CA 1
ATOM 803 C C . ASN A 1 101 ? -11.191 -0.724 5.226 1.00 98.25 101 ASN A C 1
ATOM 805 O O . ASN A 1 101 ? -11.659 -0.397 4.134 1.00 98.25 101 ASN A O 1
ATOM 809 N N . ILE A 1 102 ? -10.474 0.125 5.969 1.00 98.06 102 ILE A N 1
ATOM 810 C CA . ILE A 1 102 ? -10.135 1.483 5.518 1.00 98.06 102 ILE A CA 1
ATOM 811 C C . ILE A 1 102 ? -9.250 1.422 4.267 1.00 98.06 102 ILE A C 1
ATOM 813 O O . ILE A 1 102 ? -9.510 2.137 3.300 1.00 98.06 102 ILE A O 1
ATOM 817 N N . LEU A 1 103 ? -8.225 0.563 4.259 1.00 97.62 103 LEU A N 1
ATOM 818 C CA . LEU A 1 103 ? -7.331 0.400 3.108 1.00 97.62 103 LEU A CA 1
ATOM 819 C C . LEU A 1 103 ? -8.059 -0.163 1.884 1.00 97.62 103 LEU A C 1
ATOM 821 O O . LEU A 1 103 ? -7.779 0.263 0.766 1.00 97.62 103 LEU A O 1
ATOM 825 N N . GLU A 1 104 ? -9.009 -1.077 2.080 1.00 97.62 104 GLU A N 1
ATOM 826 C CA . GLU A 1 104 ? -9.842 -1.602 0.999 1.00 97.62 104 GLU A CA 1
ATOM 827 C C . GLU A 1 104 ? -10.709 -0.498 0.385 1.00 97.62 104 GLU A C 1
ATOM 829 O O . GLU A 1 104 ? -10.701 -0.299 -0.830 1.00 97.62 104 GLU A O 1
ATOM 834 N N . ALA A 1 105 ? -11.382 0.296 1.223 1.00 96.88 105 ALA A N 1
ATOM 835 C CA . ALA A 1 105 ? -12.166 1.441 0.769 1.00 96.88 105 ALA A CA 1
ATOM 836 C C . ALA A 1 105 ? -11.298 2.491 0.049 1.00 96.88 105 ALA A C 1
ATOM 838 O O . ALA A 1 105 ? -11.735 3.091 -0.936 1.00 96.88 105 ALA A O 1
ATOM 839 N N . ALA A 1 106 ? -10.048 2.672 0.485 1.00 96.75 106 ALA A N 1
ATOM 840 C CA . ALA A 1 106 ? -9.093 3.592 -0.128 1.00 96.75 106 ALA A CA 1
ATOM 841 C C . ALA A 1 106 ? -8.647 3.175 -1.540 1.00 96.75 106 ALA A C 1
ATOM 843 O O . ALA A 1 106 ? -8.067 3.995 -2.250 1.00 96.75 106 ALA A O 1
ATOM 844 N N . LYS A 1 107 ? -8.940 1.947 -1.994 1.00 96.62 107 LYS A N 1
ATOM 845 C CA . LYS A 1 107 ? -8.699 1.541 -3.388 1.00 96.62 107 LYS A CA 1
ATOM 846 C C . LYS A 1 107 ? -9.686 2.174 -4.367 1.00 96.62 107 LYS A C 1
ATOM 848 O O . LYS A 1 107 ? -9.352 2.313 -5.541 1.00 96.62 107 LYS A O 1
ATOM 853 N N . LYS A 1 108 ? -10.880 2.570 -3.901 1.00 94.75 108 LYS A N 1
ATOM 854 C CA . LYS A 1 108 ? -11.990 3.041 -4.747 1.00 94.75 108 LYS A CA 1
ATOM 855 C C . LYS A 1 108 ? -11.588 4.120 -5.769 1.00 94.75 108 LYS A C 1
ATOM 857 O O . LYS A 1 108 ? -11.964 3.958 -6.922 1.00 94.75 108 LYS A O 1
ATOM 862 N N . PRO A 1 109 ? -10.800 5.161 -5.430 1.00 92.88 109 PRO A N 1
ATOM 863 C CA . PRO A 1 109 ? -10.403 6.190 -6.397 1.00 92.88 109 PRO A CA 1
ATOM 864 C C . PRO A 1 109 ? -9.483 5.695 -7.528 1.00 92.88 109 PRO A C 1
ATOM 866 O O . PRO A 1 109 ? -9.330 6.388 -8.529 1.00 92.88 109 PRO A O 1
ATOM 869 N N . TYR A 1 110 ? -8.849 4.528 -7.376 1.00 92.75 110 TYR A N 1
ATOM 870 C CA . TYR A 1 110 ? -7.904 3.962 -8.351 1.00 92.75 110 TYR A CA 1
ATOM 871 C C . TYR A 1 110 ? -8.535 2.893 -9.248 1.00 92.75 110 TYR A C 1
ATOM 873 O O . TYR A 1 110 ? -7.948 2.493 -10.255 1.00 92.75 110 TYR A O 1
ATOM 881 N N . LEU A 1 111 ? -9.728 2.424 -8.889 1.00 90.75 111 LEU A N 1
ATOM 882 C CA . LEU A 1 111 ? -10.537 1.566 -9.735 1.00 90.75 111 LEU A CA 1
ATOM 883 C C . LEU A 1 111 ? -11.245 2.483 -10.733 1.00 90.75 111 LEU A C 1
ATOM 885 O O . LEU A 1 111 ? -12.182 3.188 -10.368 1.00 90.75 111 LEU A O 1
ATOM 889 N N . LYS A 1 112 ? -10.772 2.524 -11.984 1.00 76.00 112 LYS A N 1
ATOM 890 C CA . LYS A 1 112 ? -11.509 3.210 -13.051 1.00 76.00 112 LYS A CA 1
ATOM 891 C C . LYS A 1 112 ? -12.896 2.578 -13.149 1.00 76.00 112 LYS A C 1
ATOM 893 O O . LYS A 1 112 ? -12.996 1.385 -13.435 1.00 76.00 112 LYS A O 1
ATOM 898 N N . GLU A 1 113 ? -13.948 3.368 -12.955 1.00 69.69 113 GLU A N 1
ATOM 899 C CA . GLU A 1 113 ? -15.235 3.009 -13.543 1.00 69.69 113 GLU A CA 1
ATOM 900 C C . GLU A 1 113 ? -15.017 2.948 -15.062 1.00 69.69 113 GLU A C 1
ATOM 902 O O . GLU A 1 113 ? -14.331 3.823 -15.607 1.00 69.69 113 GLU A O 1
ATOM 907 N N . PRO A 1 114 ? -15.488 1.896 -15.754 1.00 65.69 114 PRO A N 1
ATOM 908 C CA . PRO A 1 114 ? -15.480 1.911 -17.206 1.00 65.69 114 PRO A CA 1
ATOM 909 C C . PRO A 1 114 ? -16.202 3.186 -17.636 1.00 65.69 114 PRO A C 1
ATOM 911 O O . PRO A 1 114 ? -17.336 3.415 -17.216 1.00 65.69 114 PRO A O 1
ATOM 914 N N . GLU A 1 115 ? -15.517 4.031 -18.412 1.00 60.28 115 GLU A N 1
ATOM 915 C CA . GLU A 1 115 ? -16.144 5.198 -19.028 1.00 60.28 115 GLU A CA 1
ATOM 916 C C . GLU A 1 115 ? -17.458 4.723 -19.656 1.00 60.28 115 GLU A C 1
ATOM 918 O O . GLU A 1 115 ? -17.432 3.732 -20.402 1.00 60.28 115 GLU A O 1
ATOM 923 N N . PRO A 1 116 ? -18.610 5.346 -19.341 1.00 59.56 116 PRO A N 1
ATOM 924 C CA . PRO A 1 116 ? -19.828 5.021 -20.048 1.00 59.56 116 PRO A CA 1
ATOM 925 C C . PRO A 1 116 ? -19.545 5.303 -21.517 1.00 59.56 116 PRO A C 1
ATOM 927 O O . PRO A 1 116 ? -19.306 6.444 -21.911 1.00 59.56 116 PRO A O 1
ATOM 930 N N . VAL A 1 117 ? -19.507 4.238 -22.315 1.00 58.38 117 VAL A N 1
ATOM 931 C CA . VAL A 1 117 ? -19.434 4.339 -23.765 1.00 58.38 117 VAL A CA 1
ATOM 932 C C . VAL A 1 117 ? -20.708 5.073 -24.154 1.00 58.38 117 VAL A C 1
ATOM 934 O O . VAL A 1 117 ? -21.791 4.487 -24.145 1.00 58.38 117 VAL A O 1
ATOM 937 N N . LEU A 1 118 ? -20.605 6.383 -24.383 1.00 62.44 118 LEU A N 1
ATOM 938 C CA . LEU A 1 118 ? -21.718 7.155 -24.912 1.00 62.44 118 LEU A CA 1
ATOM 939 C C . LEU A 1 118 ? -22.165 6.433 -26.188 1.00 62.44 118 LEU A C 1
ATOM 941 O O . LEU A 1 118 ? -21.304 6.086 -27.007 1.00 62.44 118 LEU A O 1
ATOM 945 N N . PRO A 1 119 ? -23.466 6.149 -26.369 1.00 54.97 119 PRO A N 1
ATOM 946 C CA . PRO A 1 119 ? -23.925 5.586 -27.621 1.00 54.97 119 PRO A CA 1
ATOM 947 C C . PRO A 1 119 ? -23.551 6.579 -28.721 1.00 54.97 119 PRO A C 1
ATOM 949 O O . PRO A 1 119 ? -24.057 7.700 -28.771 1.00 54.97 119 PRO A O 1
ATOM 952 N N . VAL A 1 120 ? -22.618 6.175 -29.584 1.00 54.34 120 VAL A N 1
ATOM 953 C CA . VAL A 1 120 ? -22.332 6.876 -30.831 1.00 54.34 120 VAL A CA 1
ATOM 954 C C . VAL A 1 120 ? -23.599 6.758 -31.665 1.00 54.34 120 VAL A C 1
ATOM 956 O O . VAL A 1 120 ? -23.829 5.752 -32.335 1.00 54.34 120 VAL A O 1
ATOM 959 N N . ASN A 1 121 ? -24.457 7.773 -31.602 1.00 49.47 121 ASN A N 1
ATOM 960 C CA . ASN A 1 121 ? -25.487 7.938 -32.612 1.00 49.47 121 ASN A CA 1
ATOM 961 C C . ASN A 1 121 ? -24.769 8.149 -33.950 1.00 49.47 121 ASN A C 1
ATOM 963 O O . ASN A 1 121 ? -23.784 8.886 -34.025 1.00 49.47 121 ASN A O 1
ATOM 967 N N . GLY A 1 122 ? -25.242 7.449 -34.985 1.00 49.69 122 GLY A N 1
ATOM 968 C CA . GLY A 1 122 ? -24.570 7.193 -36.267 1.00 49.69 122 GLY A CA 1
ATOM 969 C C . GLY A 1 122 ? -24.225 8.397 -37.154 1.00 49.69 122 GLY A C 1
ATOM 970 O O . GLY A 1 122 ? -24.039 8.212 -38.352 1.00 49.69 122 GLY A O 1
ATOM 971 N N . ASN A 1 123 ? -24.102 9.602 -36.595 1.00 49.00 123 ASN A N 1
ATOM 972 C CA . ASN A 1 123 ? -23.763 10.830 -37.308 1.00 49.00 123 ASN A CA 1
ATOM 973 C C . ASN A 1 123 ? -22.441 11.479 -36.846 1.00 49.00 123 ASN A C 1
ATOM 975 O O . ASN A 1 123 ? -22.122 12.572 -37.301 1.00 49.00 123 ASN A O 1
ATOM 979 N N . GLY A 1 124 ? -21.642 10.828 -35.990 1.00 47.09 124 GLY A N 1
ATOM 980 C CA . GLY A 1 124 ? -20.246 11.230 -35.745 1.00 47.09 124 GLY A CA 1
ATOM 981 C C . GLY A 1 124 ? -20.042 12.620 -35.124 1.00 47.09 124 GLY A C 1
ATOM 982 O O . GLY A 1 124 ? -18.945 13.165 -35.220 1.00 47.09 124 GLY A O 1
ATOM 983 N N . PHE A 1 125 ? -21.065 13.192 -34.486 1.00 39.78 125 PHE A N 1
ATOM 984 C CA . PHE A 1 125 ? -20.966 14.468 -33.779 1.00 39.78 125 PHE A CA 1
ATOM 985 C C . PHE A 1 125 ? -21.078 14.232 -32.269 1.00 39.78 125 PHE A C 1
ATOM 987 O O . PHE A 1 125 ? -22.018 13.586 -31.809 1.00 39.78 125 PHE A O 1
ATOM 994 N N . ILE A 1 126 ? -20.101 14.724 -31.504 1.00 49.97 126 ILE A N 1
ATOM 995 C CA . ILE A 1 126 ? -20.159 14.756 -30.039 1.00 49.97 126 ILE A CA 1
ATOM 996 C C . ILE A 1 126 ? -21.076 15.923 -29.670 1.00 49.97 126 ILE A C 1
ATOM 998 O O . ILE A 1 126 ? -20.746 17.075 -29.952 1.00 49.97 126 ILE A O 1
ATOM 1002 N N . ASP A 1 127 ? -22.228 15.630 -29.069 1.00 43.03 127 ASP A N 1
ATOM 1003 C CA . ASP A 1 127 ? -23.164 16.640 -28.569 1.00 43.03 127 ASP A CA 1
ATOM 1004 C C . ASP A 1 127 ? -22.576 17.290 -27.301 1.00 43.03 127 ASP A C 1
ATOM 1006 O O . ASP A 1 127 ? -22.804 16.860 -26.167 1.00 43.03 127 ASP A O 1
ATOM 1010 N N . ILE A 1 128 ? -21.750 18.322 -27.492 1.00 50.12 128 ILE A N 1
ATOM 1011 C CA . ILE A 1 128 ? -21.263 19.206 -26.423 1.00 50.12 128 ILE A CA 1
ATOM 1012 C C . ILE A 1 128 ? -22.429 20.118 -26.027 1.00 50.12 128 ILE A C 1
ATOM 1014 O O . ILE A 1 128 ? -22.452 21.287 -26.384 1.00 50.12 128 ILE A O 1
ATOM 1018 N N . ASN A 1 129 ? -23.469 19.569 -25.398 1.00 45.44 129 ASN A N 1
ATOM 1019 C CA . ASN A 1 129 ? -24.530 20.386 -24.792 1.00 45.44 129 ASN A CA 1
ATOM 1020 C C . ASN A 1 129 ? -25.395 19.671 -23.743 1.00 45.44 129 ASN A C 1
ATOM 1022 O O . ASN A 1 129 ? -26.299 20.287 -23.185 1.00 45.44 129 ASN A O 1
ATOM 1026 N N . SER A 1 130 ? -25.133 18.401 -23.414 1.00 43.31 130 SER A N 1
ATOM 1027 C CA . SER A 1 130 ? -25.931 17.680 -22.403 1.00 43.31 130 SER A CA 1
ATOM 1028 C C . SER A 1 130 ? -25.228 17.458 -21.062 1.00 43.31 130 SER A C 1
ATOM 1030 O O . SER A 1 130 ? -25.844 16.923 -20.148 1.00 43.31 130 SER A O 1
ATOM 1032 N N . GLN A 1 131 ? -23.978 17.902 -20.891 1.00 44.06 131 GLN A N 1
ATOM 1033 C CA . GLN A 1 131 ? -23.233 17.682 -19.640 1.00 44.06 131 GLN A CA 1
ATOM 1034 C C . GLN A 1 131 ? -23.404 18.790 -18.584 1.00 44.06 131 GLN A C 1
ATOM 1036 O O . GLN A 1 131 ? -23.020 18.597 -17.432 1.00 44.06 131 GLN A O 1
ATOM 1041 N N . GLU A 1 132 ? -24.027 19.923 -18.927 1.00 43.25 132 GLU A N 1
ATOM 1042 C CA . GLU A 1 132 ? -24.242 21.033 -17.982 1.00 43.25 132 GLU A CA 1
ATOM 1043 C C . GLU A 1 132 ? -25.603 20.985 -17.257 1.00 43.25 132 GLU A C 1
ATOM 1045 O O . GLU A 1 132 ? -25.806 21.703 -16.278 1.00 43.25 132 GLU A O 1
ATOM 1050 N N . ALA A 1 133 ? -26.532 20.111 -17.668 1.00 43.22 133 ALA A N 1
ATOM 1051 C CA . ALA A 1 133 ? -27.916 20.142 -17.178 1.00 43.22 133 ALA A CA 1
ATOM 1052 C C . ALA A 1 133 ? -28.193 19.316 -15.900 1.00 43.22 133 ALA A C 1
ATOM 1054 O O . ALA A 1 133 ? -29.165 19.603 -15.206 1.00 43.22 133 ALA A O 1
ATOM 1055 N N . GLU A 1 134 ? -27.358 18.335 -15.533 1.00 40.94 134 GLU A N 1
ATOM 1056 C CA . GLU A 1 134 ? -27.653 17.441 -14.390 1.00 40.94 134 GLU A CA 1
ATOM 1057 C C . GLU A 1 134 ? -26.893 17.772 -13.093 1.00 40.94 134 GLU A C 1
ATOM 1059 O O . GLU A 1 134 ? -27.259 17.289 -12.022 1.00 40.94 134 GLU A O 1
ATOM 1064 N N . ASN A 1 135 ? -25.902 18.670 -13.132 1.00 41.25 135 ASN A N 1
ATOM 1065 C CA . ASN A 1 135 ? -25.181 19.111 -11.926 1.00 41.25 135 ASN A CA 1
ATOM 1066 C C . ASN A 1 135 ? -25.825 20.315 -11.209 1.00 41.25 135 ASN A C 1
ATOM 1068 O O . ASN A 1 135 ? -25.262 20.821 -10.237 1.00 41.25 135 ASN A O 1
ATOM 1072 N N . ASN A 1 136 ? -27.006 20.772 -11.647 1.00 37.31 136 ASN A N 1
ATOM 1073 C CA . ASN A 1 136 ? -27.598 22.036 -11.191 1.00 37.31 136 ASN A CA 1
ATOM 1074 C C . ASN A 1 136 ? -28.837 21.917 -10.278 1.00 37.31 136 ASN A C 1
ATOM 1076 O O . ASN A 1 136 ? -29.528 22.906 -10.051 1.00 37.31 136 ASN A O 1
ATOM 1080 N N . LEU A 1 137 ? -29.104 20.753 -9.670 1.00 40.34 137 LEU A N 1
ATOM 1081 C CA . LEU A 1 137 ? -30.194 20.580 -8.689 1.00 40.34 137 LEU A CA 1
ATOM 1082 C C . LEU A 1 137 ? -29.695 20.407 -7.238 1.00 40.34 137 LEU A C 1
ATOM 1084 O O . LEU A 1 137 ? -30.047 19.444 -6.562 1.00 40.34 137 LEU A O 1
ATOM 1088 N N . LYS A 1 138 ? -28.871 21.345 -6.741 1.00 43.19 138 LYS A N 1
ATOM 1089 C CA . LYS A 1 138 ? -28.743 21.697 -5.300 1.00 43.19 138 LYS A CA 1
ATOM 1090 C C . LYS A 1 138 ? -27.731 22.830 -5.084 1.00 43.19 138 LYS A C 1
ATOM 1092 O O . LYS A 1 138 ? -26.700 22.663 -4.438 1.00 43.19 138 LYS A O 1
ATOM 1097 N N . ARG A 1 139 ? -28.018 24.023 -5.600 1.00 41.28 139 ARG A N 1
ATOM 1098 C CA . ARG A 1 139 ? -27.351 25.243 -5.129 1.00 41.28 139 ARG A CA 1
ATOM 1099 C C . ARG A 1 139 ? -28.422 26.303 -4.944 1.00 41.28 139 ARG A C 1
ATOM 1101 O O . ARG A 1 139 ? -28.991 26.788 -5.912 1.00 41.28 139 ARG A O 1
ATOM 1108 N N . GLY A 1 140 ? -28.773 26.542 -3.682 1.00 34.25 140 GLY A N 1
ATOM 1109 C CA . GLY A 1 140 ? -29.708 27.592 -3.312 1.00 34.25 140 GLY A CA 1
ATOM 1110 C C . GLY A 1 140 ? -29.199 28.937 -3.818 1.00 34.25 140 GLY A C 1
ATOM 1111 O O . GLY A 1 140 ? -28.028 29.264 -3.630 1.00 34.25 140 GLY A O 1
ATOM 1112 N N . TYR A 1 141 ? -30.108 29.655 -4.474 1.00 36.47 141 TYR A N 1
ATOM 1113 C CA . TYR A 1 141 ? -30.150 31.110 -4.604 1.00 36.47 141 TYR A CA 1
ATOM 1114 C C . TYR A 1 141 ? -29.722 31.738 -3.261 1.00 36.47 141 TYR A C 1
ATOM 1116 O O . TYR A 1 141 ? -30.051 31.194 -2.211 1.00 36.47 141 TYR A O 1
ATOM 1124 N N . GLU A 1 142 ? -28.908 32.788 -3.202 1.00 33.38 142 GLU A N 1
ATOM 1125 C CA . GLU A 1 142 ? -29.167 34.124 -3.741 1.00 33.38 142 GLU A CA 1
ATOM 1126 C C . GLU A 1 142 ? -27.847 34.768 -4.215 1.00 33.38 142 GLU A C 1
ATOM 1128 O O . GLU A 1 142 ? -26.859 34.781 -3.483 1.00 33.38 142 GLU A O 1
ATOM 1133 N N . SER A 1 143 ? -27.813 35.302 -5.437 1.00 36.72 143 SER A N 1
ATOM 1134 C CA . SER A 1 143 ? -26.755 36.219 -5.880 1.00 36.72 143 SER A CA 1
ATOM 1135 C C . SER A 1 143 ? -27.431 37.333 -6.660 1.00 36.72 143 SER A C 1
ATOM 1137 O O . SER A 1 143 ? -27.812 37.153 -7.815 1.00 36.72 143 SER A O 1
ATOM 1139 N N . ASP A 1 144 ? -27.634 38.439 -5.958 1.00 35.81 144 ASP A N 1
ATOM 1140 C CA . ASP A 1 144 ? -28.197 39.680 -6.462 1.00 35.81 144 ASP A CA 1
ATOM 1141 C C . ASP A 1 144 ? -27.071 40.531 -7.076 1.00 35.81 144 ASP A C 1
ATOM 1143 O O . ASP A 1 144 ? -25.979 40.625 -6.515 1.00 35.81 144 ASP A O 1
ATOM 1147 N N . GLU A 1 145 ? -27.358 41.071 -8.258 1.00 37.50 145 GLU A N 1
ATOM 1148 C CA . GLU A 1 145 ? -26.780 42.254 -8.912 1.00 37.50 145 GLU A CA 1
ATOM 1149 C C . GLU A 1 145 ? -25.247 42.487 -8.908 1.00 37.50 145 GLU A C 1
ATOM 1151 O O . GLU A 1 145 ? -24.636 42.924 -7.935 1.00 37.50 145 GLU A O 1
ATOM 1156 N N . SER A 1 146 ? -24.616 42.402 -10.087 1.00 43.06 146 SER A N 1
ATOM 1157 C CA . SER A 1 146 ? -24.298 43.609 -10.885 1.00 43.06 146 SER A CA 1
ATOM 1158 C C . SER A 1 146 ? -23.253 43.364 -11.989 1.00 43.0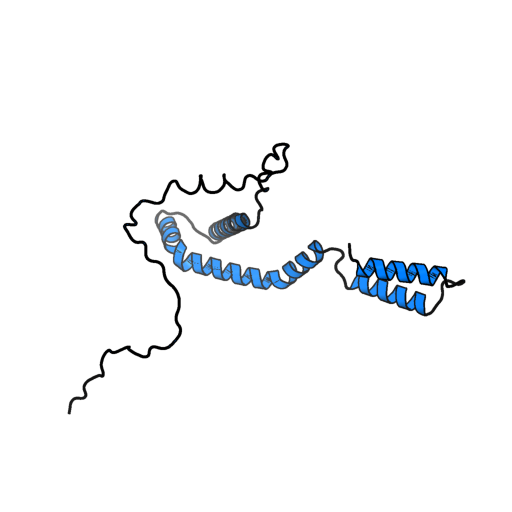6 146 SER A C 1
ATOM 1160 O O . SER A 1 146 ? -22.144 42.881 -11.764 1.00 43.06 146 SER A O 1
ATOM 1162 N N . ASP A 1 147 ? -23.647 43.761 -13.199 1.00 45.06 147 ASP A N 1
ATOM 1163 C CA . ASP A 1 147 ? -22.815 44.096 -14.357 1.00 45.06 147 ASP A CA 1
ATOM 1164 C C . ASP A 1 147 ? -21.886 45.274 -14.030 1.00 45.06 147 ASP A C 1
ATOM 1166 O O . ASP A 1 147 ? -22.408 46.339 -13.713 1.00 45.06 147 ASP A O 1
ATOM 1170 N N . VAL A 1 148 ? -20.563 45.148 -14.218 1.00 38.88 148 VAL A N 1
ATOM 1171 C CA . VAL A 1 148 ? -19.745 46.201 -14.860 1.00 38.88 148 VAL A CA 1
ATOM 1172 C C . VAL A 1 148 ? -18.471 45.593 -15.468 1.00 38.88 148 VAL A C 1
ATOM 1174 O O . VAL A 1 148 ? -17.649 44.969 -14.800 1.00 38.88 148 VAL A O 1
ATOM 1177 N N . SER A 1 149 ? -18.303 45.830 -16.764 1.00 44.19 149 SER A N 1
ATOM 1178 C CA . SER A 1 149 ? -17.092 45.659 -17.571 1.00 44.19 149 SER A CA 1
ATOM 1179 C C . SER A 1 149 ? -15.908 46.557 -17.146 1.00 44.19 149 SER A C 1
ATOM 1181 O O . SER A 1 149 ? -16.089 47.501 -16.387 1.00 44.19 149 SER A O 1
ATOM 1183 N N . VAL A 1 150 ? -14.754 46.357 -17.809 1.00 37.03 150 VAL A N 1
ATOM 1184 C CA . VAL A 1 150 ? -13.676 47.336 -18.126 1.00 37.03 150 VAL A CA 1
ATOM 1185 C C . VAL A 1 150 ? -12.294 47.059 -17.488 1.00 37.03 150 VAL A C 1
ATOM 1187 O O . VAL A 1 150 ? -12.037 47.337 -16.326 1.00 37.03 150 VAL A O 1
ATOM 1190 N N . ILE A 1 151 ? -11.403 46.524 -18.339 1.00 35.66 151 ILE A N 1
ATOM 1191 C CA . ILE A 1 151 ? -10.031 46.974 -18.680 1.00 35.66 151 ILE A CA 1
ATOM 1192 C C . ILE A 1 151 ? -9.095 47.465 -17.547 1.00 35.66 151 ILE A C 1
ATOM 1194 O O . ILE A 1 151 ? -9.318 48.498 -16.934 1.00 35.66 151 ILE A O 1
ATOM 1198 N N . SER A 1 152 ? -7.962 46.750 -17.443 1.00 43.34 152 SER A N 1
ATOM 1199 C CA . SER A 1 152 ? -6.564 47.164 -17.183 1.00 43.34 152 SER A CA 1
ATOM 1200 C C . SER A 1 152 ? -6.246 48.299 -16.194 1.00 43.34 152 SER A C 1
ATOM 1202 O O . SER A 1 152 ? -6.646 49.432 -16.403 1.00 43.34 152 SER A O 1
ATOM 1204 N N . HIS A 1 153 ? -5.317 48.055 -15.257 1.00 35.53 153 HIS A N 1
ATOM 1205 C CA . HIS A 1 153 ? -3.980 48.685 -15.240 1.00 35.53 153 HIS A CA 1
ATOM 1206 C C . HIS A 1 153 ? -3.106 48.206 -14.061 1.00 35.53 153 HIS A C 1
ATOM 1208 O O . HIS A 1 153 ? -3.568 47.739 -13.027 1.00 35.53 153 HIS A O 1
ATOM 1214 N N . SER A 1 154 ? -1.803 48.318 -14.309 1.00 36.34 154 SER A N 1
ATOM 1215 C CA . SER A 1 154 ? -0.630 47.992 -13.499 1.00 36.34 154 SER A CA 1
ATOM 1216 C C . SER A 1 154 ? -0.470 48.809 -12.201 1.00 36.34 154 SER A C 1
ATOM 1218 O O . SER A 1 154 ? -0.857 49.972 -12.137 1.00 36.34 154 SER A O 1
ATOM 1220 N N . SER A 1 155 ? 0.311 48.210 -11.288 1.00 43.00 155 SER A N 1
ATOM 1221 C CA . SER A 1 155 ? 1.248 48.777 -10.288 1.00 43.00 155 SER A CA 1
ATOM 1222 C C . SER A 1 155 ? 0.772 49.347 -8.939 1.00 43.00 155 SER A C 1
ATOM 1224 O O . SER A 1 155 ? -0.115 50.183 -8.853 1.00 43.00 155 SER A O 1
ATOM 1226 N N . ASP A 1 156 ? 1.542 48.916 -7.926 1.00 39.38 156 ASP A N 1
ATOM 1227 C CA . ASP A 1 156 ? 1.926 49.555 -6.657 1.00 39.38 156 ASP A CA 1
ATOM 1228 C C . ASP A 1 156 ? 0.849 50.041 -5.676 1.00 39.38 156 ASP A C 1
ATOM 1230 O O . ASP A 1 156 ? 0.229 51.082 -5.867 1.00 39.38 156 ASP A O 1
ATOM 1234 N N . ALA A 1 157 ? 0.796 49.418 -4.488 1.00 38.62 157 ALA A N 1
ATOM 1235 C CA . ALA A 1 157 ? 0.419 50.146 -3.274 1.00 38.62 157 ALA A CA 1
ATOM 1236 C C . ALA A 1 157 ? 0.964 49.521 -1.978 1.00 38.62 157 ALA A C 1
ATOM 1238 O O . ALA A 1 157 ? 0.679 48.391 -1.587 1.00 38.62 157 ALA A O 1
ATOM 1239 N N . LYS A 1 158 ? 1.730 50.355 -1.279 1.00 42.69 158 LYS A N 1
ATOM 1240 C CA . LYS A 1 158 ? 2.272 50.217 0.071 1.00 42.69 158 LYS A CA 1
ATOM 1241 C C . LYS A 1 158 ? 1.189 50.151 1.168 1.00 42.69 158 LYS A C 1
ATOM 1243 O O . LYS A 1 158 ? 0.229 50.907 1.134 1.00 42.69 158 LYS A O 1
ATOM 1248 N N . ARG A 1 159 ? 1.560 49.454 2.259 1.00 46.47 159 ARG A N 1
ATOM 1249 C CA . ARG A 1 159 ? 1.250 49.713 3.692 1.00 46.47 159 ARG A CA 1
ATOM 1250 C C . ARG A 1 159 ? -0.185 49.462 4.199 1.00 46.47 159 ARG A C 1
ATOM 1252 O O . ARG A 1 159 ? -1.094 50.216 3.893 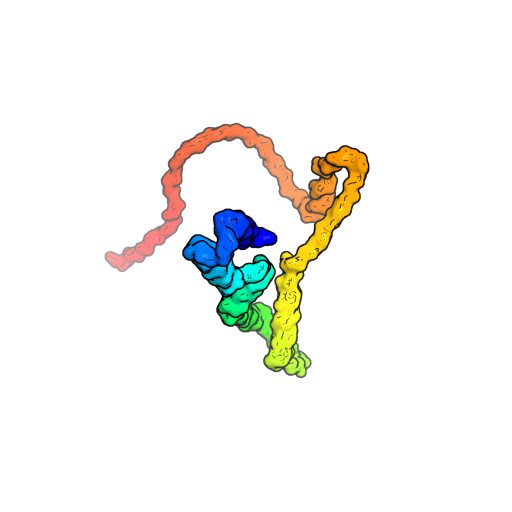1.00 46.47 159 ARG A O 1
ATOM 1259 N N . ARG A 1 160 ? -0.298 48.591 5.218 1.00 45.38 160 ARG A N 1
ATOM 1260 C CA . ARG A 1 160 ? -0.526 48.951 6.646 1.00 45.38 160 ARG A CA 1
ATOM 1261 C C . ARG A 1 160 ? -0.894 47.709 7.482 1.00 45.38 160 ARG A C 1
ATOM 1263 O O . ARG A 1 160 ? -1.965 47.144 7.317 1.00 45.38 160 ARG A O 1
ATOM 1270 N N . ARG A 1 161 ? -0.061 47.347 8.464 1.00 46.56 161 ARG A N 1
ATOM 1271 C CA . ARG A 1 161 ? -0.518 46.655 9.683 1.00 46.56 161 ARG A CA 1
ATOM 1272 C C . ARG A 1 161 ? -0.107 47.511 10.872 1.00 46.56 161 ARG A C 1
ATOM 1274 O O . ARG A 1 161 ? 1.079 47.723 11.096 1.00 46.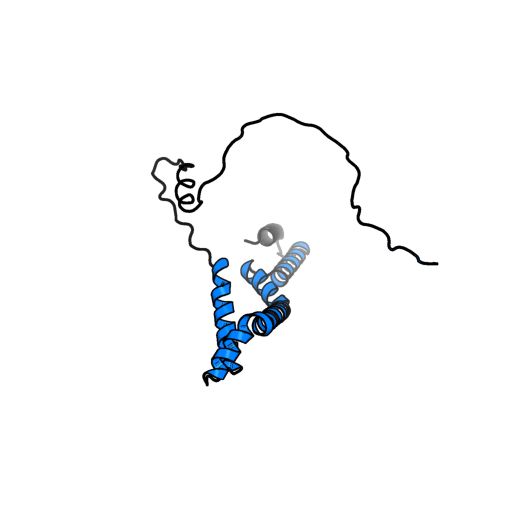56 161 ARG A O 1
ATOM 1281 N N . GLY A 1 162 ? -1.099 48.050 11.572 1.00 37.94 162 GLY A N 1
ATOM 1282 C CA . GLY A 1 162 ? -0.934 48.781 12.819 1.00 37.94 162 GLY A CA 1
ATOM 1283 C C . GLY A 1 162 ? -1.750 48.117 13.923 1.00 37.94 162 GLY A C 1
ATOM 1284 O O . GLY A 1 162 ? -2.958 47.957 13.782 1.00 37.94 162 GLY A O 1
ATOM 1285 N N . ARG A 1 163 ? -1.070 47.748 15.009 1.00 43.16 163 ARG A N 1
ATOM 1286 C CA . ARG A 1 163 ? -1.558 47.719 16.399 1.00 43.16 163 ARG A CA 1
ATOM 1287 C C . ARG A 1 163 ? -0.318 47.795 17.324 1.00 43.16 163 ARG A C 1
ATOM 1289 O O . ARG A 1 163 ? 0.778 47.510 16.844 1.00 43.16 163 ARG A O 1
ATOM 1296 N N . PRO A 1 164 ? -0.443 48.280 18.571 1.00 53.41 164 PRO A N 1
ATOM 1297 C CA . PRO A 1 164 ? 0.392 49.355 19.108 1.00 53.41 164 PRO A CA 1
ATOM 1298 C C . PRO A 1 164 ? 1.516 48.839 20.017 1.00 53.41 164 PRO A C 1
ATOM 1300 O O . PRO A 1 164 ? 1.498 47.689 20.454 1.00 53.41 164 PRO A O 1
ATOM 1303 N N . ARG A 1 165 ? 2.496 49.710 20.286 1.00 54.53 165 ARG A N 1
ATOM 1304 C CA . ARG A 1 165 ? 3.619 49.456 21.199 1.00 54.53 165 ARG A CA 1
ATOM 1305 C C . ARG A 1 165 ? 3.166 49.537 22.660 1.00 54.53 165 ARG A C 1
ATOM 1307 O O . ARG A 1 165 ? 2.230 50.257 22.978 1.00 54.53 165 ARG A O 1
ATOM 1314 N N . LYS A 1 166 ? 3.847 48.748 23.486 1.00 45.81 166 LYS A N 1
ATOM 1315 C CA . LYS A 1 166 ? 3.722 48.632 24.940 1.00 45.81 166 LYS A CA 1
ATOM 1316 C C . LYS A 1 166 ? 4.261 49.913 25.593 1.00 45.81 166 LYS A C 1
ATOM 1318 O O . LYS A 1 166 ? 5.352 50.336 25.219 1.00 45.81 166 LYS A O 1
ATOM 1323 N N . ASP A 1 167 ? 3.501 50.496 26.513 1.00 52.97 167 ASP A N 1
ATOM 1324 C CA . ASP A 1 167 ? 3.913 51.656 27.307 1.00 52.97 167 ASP A CA 1
ATOM 1325 C C . ASP A 1 167 ? 4.994 51.257 28.333 1.00 52.97 167 ASP A C 1
ATOM 1327 O O . ASP A 1 167 ? 4.904 50.195 28.958 1.00 52.97 167 ASP A O 1
ATOM 1331 N N . GLU A 1 168 ? 6.024 52.098 28.466 1.00 44.69 168 GLU A N 1
ATOM 1332 C CA . GLU A 1 168 ? 7.009 52.097 29.555 1.00 44.69 168 GLU A CA 1
ATOM 1333 C C . GLU A 1 168 ? 6.532 53.067 30.651 1.00 44.69 168 GLU A C 1
ATOM 1335 O O . GLU A 1 168 ? 6.288 54.241 30.378 1.00 44.69 168 GLU A O 1
ATOM 1340 N N . GLU A 1 169 ? 6.407 52.570 31.884 1.00 44.84 169 GLU A N 1
ATOM 1341 C CA . GLU A 1 169 ? 6.338 53.369 33.114 1.00 44.84 169 GLU A CA 1
ATOM 1342 C C . GLU A 1 169 ? 7.759 53.546 33.672 1.00 44.84 169 GLU A C 1
ATOM 1344 O O . GLU A 1 169 ? 8.392 52.548 34.029 1.00 44.84 169 GLU A O 1
ATOM 1349 N N . ALA A 1 170 ? 8.230 54.798 33.737 1.00 39.44 170 ALA A N 1
ATOM 1350 C CA . ALA A 1 170 ? 8.919 55.454 34.866 1.00 39.44 170 ALA A CA 1
ATOM 1351 C C . ALA A 1 170 ? 9.550 56.781 34.411 1.00 39.44 170 ALA A C 1
ATOM 1353 O O . ALA A 1 170 ? 10.443 56.750 33.535 1.00 39.44 170 ALA A O 1
#

pLDDT: mean 75.0, std 23.26, range [33.38, 98.44]